Protein AF-A0A919YB13-F1 (afdb_monomer)

Sequence (71 aa):
MASFALLTKKIGQSIGGDLEYYREKLKNCKGRILEAMVGSGRVIIPLLESGLIVDGVDYSHEMLASCRKHC

Structure (mmCIF, N/CA/C/O backbone):
data_AF-A0A919YB13-F1
#
_entry.id   AF-A0A919YB13-F1
#
loop_
_atom_site.group_PDB
_atom_site.id
_atom_site.type_symbol
_atom_site.label_atom_id
_atom_site.label_alt_id
_atom_site.label_comp_id
_atom_site.label_asym_id
_atom_site.label_entity_id
_atom_site.label_seq_id
_atom_site.pdbx_PDB_ins_code
_atom_site.Cartn_x
_atom_site.Cartn_y
_atom_site.Cartn_z
_atom_site.occupancy
_atom_site.B_iso_or_equiv
_atom_site.auth_seq_id
_atom_site.auth_comp_id
_atom_site.auth_asym_id
_atom_site.auth_atom_id
_atom_site.pdbx_PDB_model_num
ATOM 1 N N . MET A 1 1 ? 18.977 -2.387 -20.134 1.00 41.25 1 MET A N 1
ATOM 2 C CA . MET A 1 1 ? 18.075 -1.236 -19.914 1.00 41.25 1 MET A CA 1
ATOM 3 C C . MET A 1 1 ? 17.962 -1.049 -18.412 1.00 41.25 1 MET A C 1
ATOM 5 O O . MET A 1 1 ? 17.629 -2.013 -17.737 1.00 41.25 1 MET A O 1
ATOM 9 N N . ALA A 1 2 ? 18.361 0.102 -17.871 1.00 40.22 2 ALA A N 1
ATOM 10 C CA . ALA A 1 2 ? 18.254 0.350 -16.436 1.00 40.22 2 ALA A CA 1
ATOM 11 C C . ALA A 1 2 ? 16.772 0.512 -16.075 1.00 40.22 2 ALA A C 1
ATOM 13 O O . ALA A 1 2 ? 16.093 1.374 -16.630 1.00 40.22 2 ALA A O 1
ATOM 14 N N . SER A 1 3 ? 16.273 -0.345 -15.188 1.00 49.38 3 SER A N 1
ATOM 15 C CA . SER A 1 3 ? 14.926 -0.224 -14.642 1.00 49.38 3 SER A CA 1
ATOM 16 C C . SER A 1 3 ? 14.849 1.054 -13.809 1.00 49.38 3 SER A C 1
ATOM 18 O O . SER A 1 3 ? 15.427 1.140 -12.725 1.00 49.38 3 SER A O 1
ATOM 20 N N . PHE A 1 4 ? 14.145 2.067 -14.315 1.00 52.31 4 PHE A N 1
ATOM 21 C CA . PHE A 1 4 ? 13.860 3.303 -13.576 1.00 52.31 4 PHE A CA 1
ATOM 22 C C . PHE A 1 4 ? 13.044 3.049 -12.288 1.00 52.31 4 PHE A C 1
ATOM 24 O O . PHE A 1 4 ? 12.966 3.929 -11.430 1.00 52.31 4 PHE A O 1
ATOM 31 N N . ALA A 1 5 ? 12.477 1.848 -12.117 1.00 51.84 5 ALA A N 1
ATOM 32 C CA . ALA A 1 5 ? 11.643 1.460 -10.980 1.00 51.84 5 ALA A CA 1
ATOM 33 C C . ALA A 1 5 ? 12.361 1.531 -9.622 1.00 51.84 5 ALA A C 1
ATOM 35 O O . ALA A 1 5 ? 11.736 1.832 -8.605 1.00 51.84 5 ALA A O 1
ATOM 36 N N . LEU A 1 6 ? 13.670 1.262 -9.590 1.00 52.19 6 LEU A N 1
ATOM 37 C CA . LEU A 1 6 ? 14.425 1.110 -8.340 1.00 52.19 6 LEU A CA 1
ATOM 38 C C . LEU A 1 6 ? 14.833 2.432 -7.677 1.00 52.19 6 LEU A C 1
ATOM 40 O O . LEU A 1 6 ? 15.268 2.420 -6.527 1.00 52.19 6 LEU A O 1
ATOM 44 N N . LEU A 1 7 ? 14.745 3.561 -8.384 1.00 57.81 7 LEU A N 1
ATOM 45 C CA . LEU A 1 7 ? 15.541 4.735 -8.022 1.00 57.81 7 LEU A CA 1
ATOM 46 C C . LEU A 1 7 ? 14.813 5.807 -7.210 1.00 57.81 7 LEU A C 1
ATOM 48 O O . LEU A 1 7 ? 15.477 6.692 -6.682 1.00 57.81 7 LEU A O 1
ATOM 52 N N . THR A 1 8 ? 13.481 5.781 -7.105 1.00 68.88 8 THR A N 1
ATOM 53 C CA . THR A 1 8 ? 12.782 6.998 -6.657 1.00 68.88 8 THR A CA 1
ATOM 54 C C . THR A 1 8 ? 12.343 6.992 -5.197 1.00 68.88 8 THR A C 1
ATOM 56 O O . THR A 1 8 ? 12.394 8.060 -4.590 1.00 68.88 8 THR A O 1
ATOM 59 N N . LYS A 1 9 ? 11.925 5.856 -4.608 1.00 81.69 9 LYS A N 1
ATOM 60 C CA . LYS A 1 9 ? 11.440 5.793 -3.211 1.00 81.69 9 LYS A CA 1
ATOM 61 C C . LYS A 1 9 ? 11.536 4.376 -2.623 1.00 81.69 9 LYS A C 1
ATOM 63 O O . LYS A 1 9 ? 11.148 3.418 -3.288 1.00 81.69 9 LYS A O 1
ATOM 68 N N . LYS A 1 10 ? 12.013 4.236 -1.380 1.00 90.31 10 LYS A N 1
ATOM 69 C CA . LYS A 1 10 ? 12.094 2.932 -0.683 1.00 90.31 10 LYS A CA 1
ATOM 70 C C . LYS A 1 10 ? 10.726 2.500 -0.153 1.00 90.31 10 LYS A C 1
ATOM 72 O O . LYS A 1 10 ? 9.907 3.354 0.175 1.00 90.31 10 LYS A O 1
ATOM 77 N N . ILE A 1 11 ? 10.502 1.193 -0.009 1.00 93.06 11 ILE A N 1
ATOM 78 C CA . ILE A 1 11 ? 9.315 0.657 0.677 1.00 93.06 11 ILE A CA 1
ATOM 79 C C . ILE A 1 11 ? 9.222 1.257 2.083 1.00 93.06 11 ILE A C 1
ATOM 81 O O . ILE A 1 11 ? 10.234 1.352 2.776 1.00 93.06 11 ILE A O 1
ATOM 85 N N . GLY A 1 12 ? 8.034 1.729 2.473 1.00 92.69 12 GLY A N 1
ATOM 86 C CA . GLY A 1 12 ? 7.824 2.340 3.788 1.00 92.69 12 GLY A CA 1
ATOM 87 C C . GLY A 1 12 ? 8.451 3.723 3.976 1.00 92.69 12 GLY A C 1
ATOM 88 O O . GLY A 1 12 ? 8.360 4.284 5.064 1.00 92.69 12 GLY A O 1
ATOM 89 N N . GLN A 1 13 ? 9.062 4.314 2.943 1.00 94.62 13 GLN A N 1
ATOM 90 C CA . GLN A 1 13 ? 9.541 5.689 3.028 1.00 94.62 13 GLN A CA 1
ATOM 91 C C . GLN A 1 13 ? 8.351 6.653 3.106 1.00 94.62 13 GLN A C 1
ATOM 93 O O . GLN A 1 13 ? 7.680 6.892 2.095 1.00 94.62 13 GLN A O 1
ATOM 98 N N . SER A 1 14 ? 8.128 7.219 4.295 1.00 95.00 14 SER A N 1
ATOM 99 C CA . SER A 1 14 ? 7.175 8.312 4.506 1.00 95.00 14 SER A CA 1
ATOM 100 C C . SER A 1 14 ? 7.707 9.598 3.877 1.00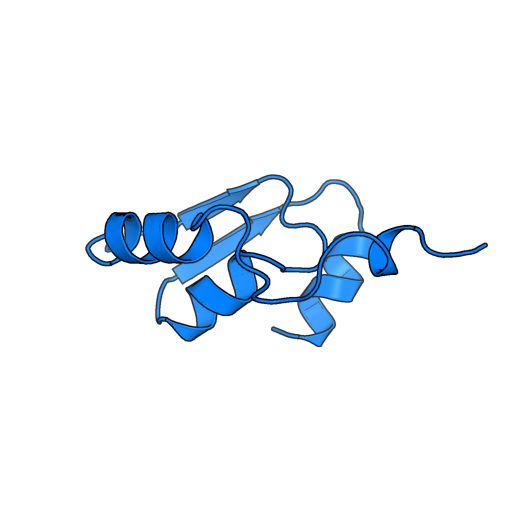 95.00 14 SER A C 1
ATOM 102 O O . SER A 1 14 ? 8.887 9.941 4.006 1.00 95.00 14 SER A O 1
ATOM 104 N N . ILE A 1 15 ? 6.837 10.297 3.155 1.00 94.00 15 ILE A N 1
ATOM 105 C CA . ILE A 1 15 ? 7.128 11.576 2.511 1.00 94.00 15 ILE A CA 1
ATOM 106 C C . ILE A 1 15 ? 6.130 12.585 3.052 1.00 94.00 15 ILE A C 1
ATOM 108 O O . ILE A 1 15 ? 4.944 12.524 2.743 1.00 94.00 15 ILE A O 1
ATOM 112 N N . GLY A 1 16 ? 6.613 13.505 3.886 1.00 95.56 16 GLY A N 1
ATOM 113 C CA . GLY A 1 16 ? 5.751 14.508 4.513 1.00 95.56 16 GLY A CA 1
ATOM 114 C C . GLY A 1 16 ? 4.663 13.921 5.423 1.00 95.56 16 GLY A C 1
ATOM 115 O O . GLY A 1 16 ? 3.657 14.587 5.638 1.00 95.56 16 GLY A O 1
ATOM 116 N N . GLY A 1 17 ? 4.840 12.699 5.943 1.00 96.50 17 GLY A N 1
ATOM 117 C CA . GLY A 1 17 ? 3.873 12.053 6.839 1.00 96.50 17 GLY A CA 1
ATOM 118 C C . GLY A 1 17 ? 2.731 11.314 6.132 1.00 96.50 17 GLY A C 1
ATOM 119 O O . GLY A 1 17 ? 1.694 11.052 6.744 1.00 96.50 17 GLY A O 1
ATOM 120 N N . ASP A 1 18 ? 2.866 11.024 4.835 1.00 96.12 18 ASP A N 1
ATOM 121 C CA . ASP A 1 18 ? 1.793 10.431 4.034 1.00 96.12 18 ASP A CA 1
ATOM 122 C C . ASP A 1 18 ? 1.381 9.027 4.509 1.00 96.12 18 ASP A C 1
ATOM 124 O O . ASP A 1 18 ? 0.189 8.731 4.589 1.00 96.12 18 ASP A O 1
ATOM 128 N N . LEU A 1 19 ? 2.333 8.171 4.887 1.00 96.31 19 LEU A N 1
ATOM 129 C CA . LEU A 1 19 ? 2.031 6.823 5.383 1.00 96.31 19 LEU A CA 1
ATOM 130 C C . LEU A 1 19 ? 1.264 6.846 6.707 1.00 96.31 19 LEU A C 1
ATOM 132 O O . LEU A 1 19 ? 0.308 6.08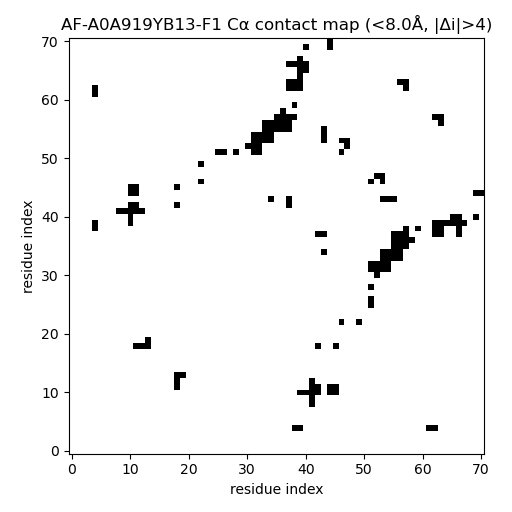9 6.884 1.00 96.31 19 LEU A O 1
ATOM 136 N N . GLU A 1 20 ? 1.667 7.714 7.630 1.00 97.00 20 GLU A N 1
ATOM 137 C CA . GLU A 1 20 ? 0.996 7.917 8.911 1.00 97.00 20 GLU A CA 1
ATOM 138 C C . GLU A 1 20 ? -0.435 8.412 8.691 1.00 97.00 20 GLU A C 1
ATOM 140 O O . GLU A 1 20 ? -1.377 7.878 9.281 1.00 97.00 20 GLU A O 1
ATOM 145 N N . TYR A 1 21 ? -0.605 9.378 7.784 1.00 97.44 21 TYR A N 1
ATOM 146 C CA . TYR A 1 21 ? -1.914 9.890 7.397 1.00 97.44 21 TYR A CA 1
ATOM 147 C C . TYR A 1 21 ? -2.825 8.783 6.851 1.00 97.44 21 TYR A C 1
ATOM 149 O O . TYR A 1 21 ? -3.960 8.642 7.315 1.00 97.44 21 T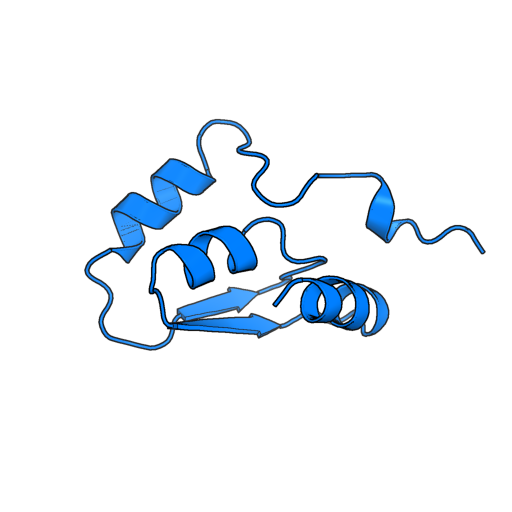YR A O 1
ATOM 157 N N . TYR A 1 22 ? -2.345 7.971 5.901 1.00 96.69 22 TYR A N 1
ATOM 158 C CA . TYR A 1 22 ? -3.156 6.902 5.315 1.00 96.69 22 TYR A CA 1
ATOM 159 C C . TYR A 1 22 ? -3.518 5.825 6.334 1.00 96.69 22 TYR A C 1
ATOM 161 O O . TYR A 1 22 ? -4.681 5.435 6.400 1.00 96.69 22 TYR A O 1
ATOM 169 N N . ARG A 1 23 ? -2.573 5.385 7.171 1.00 95.56 23 ARG A N 1
ATOM 170 C CA . ARG A 1 23 ? -2.850 4.401 8.231 1.00 95.56 23 ARG A CA 1
ATOM 171 C C . ARG A 1 23 ? -3.931 4.895 9.184 1.00 95.56 23 ARG A C 1
ATOM 173 O O . ARG A 1 23 ? -4.902 4.185 9.430 1.00 95.56 23 ARG A O 1
ATOM 180 N N . GLU A 1 24 ? -3.808 6.128 9.666 1.00 97.19 24 GLU A N 1
ATOM 181 C CA . GLU A 1 24 ? -4.783 6.707 10.591 1.00 97.19 24 GLU A CA 1
ATOM 182 C C . GLU A 1 24 ? -6.163 6.876 9.942 1.00 97.19 24 GLU A C 1
ATOM 184 O O . GLU A 1 24 ? -7.185 6.592 10.568 1.00 97.19 24 GLU A O 1
ATOM 189 N N . LYS A 1 25 ? -6.217 7.293 8.672 1.00 96.62 25 LYS A N 1
ATOM 190 C CA . LYS A 1 25 ? -7.484 7.440 7.942 1.00 96.62 25 LYS A CA 1
ATOM 191 C C . LYS A 1 25 ? -8.151 6.109 7.620 1.00 96.62 25 LYS A C 1
ATOM 193 O O . LYS A 1 25 ? -9.378 6.033 7.646 1.00 96.62 25 LYS A O 1
ATOM 198 N N . LEU A 1 26 ? -7.367 5.079 7.316 1.00 96.50 26 LEU A N 1
ATOM 199 C CA . LEU A 1 26 ? -7.872 3.796 6.833 1.00 96.50 26 LEU A CA 1
ATOM 200 C C . LEU A 1 26 ? -8.103 2.771 7.948 1.00 96.50 26 LEU A C 1
ATOM 202 O O . LEU A 1 26 ? -8.802 1.797 7.696 1.00 96.50 26 LEU A O 1
ATOM 206 N N . LYS A 1 27 ? -7.614 2.989 9.178 1.00 93.94 27 LYS A N 1
ATOM 207 C CA . LYS A 1 27 ? -7.700 2.008 10.284 1.00 93.94 27 LYS A CA 1
ATOM 208 C C . LYS A 1 27 ? -9.103 1.469 10.593 1.00 93.94 27 LYS A C 1
ATOM 210 O O . LYS A 1 27 ? -9.235 0.365 11.102 1.00 93.94 27 LYS A O 1
ATOM 215 N N . ASN A 1 28 ? -10.149 2.246 10.304 1.00 94.31 28 ASN A N 1
ATOM 216 C CA . ASN A 1 28 ? -11.547 1.862 10.538 1.00 94.31 28 ASN A CA 1
ATOM 217 C C . ASN A 1 28 ? -12.258 1.363 9.266 1.00 94.31 28 ASN A C 1
ATOM 219 O O . ASN A 1 28 ? -13.450 1.050 9.310 1.00 94.31 28 ASN A O 1
ATOM 223 N N . CYS A 1 29 ? -11.564 1.315 8.126 1.00 95.06 29 CYS A N 1
ATOM 224 C CA . CYS A 1 29 ? -12.109 0.805 6.877 1.00 95.06 29 CYS A CA 1
ATOM 225 C C . CYS A 1 29 ? -12.255 -0.718 6.973 1.00 95.06 29 CYS A C 1
ATOM 227 O O . CYS A 1 29 ? -11.276 -1.434 7.161 1.00 95.06 29 CYS A O 1
ATOM 229 N N . LYS A 1 30 ? -13.490 -1.215 6.856 1.00 89.88 30 LYS A N 1
ATOM 230 C CA . LYS A 1 30 ? -13.798 -2.656 6.925 1.00 89.88 30 LYS A CA 1
ATOM 231 C C . LYS A 1 30 ? -13.887 -3.331 5.553 1.00 89.88 30 LYS A C 1
ATOM 233 O O . LYS A 1 30 ? -14.081 -4.540 5.479 1.00 89.88 30 LYS A O 1
ATOM 238 N N . GLY A 1 31 ? -13.820 -2.544 4.480 1.00 93.44 31 GLY A N 1
ATOM 239 C CA . GLY A 1 31 ? -13.881 -3.019 3.101 1.00 93.44 31 GLY A CA 1
ATOM 240 C C . GLY A 1 31 ? -12.497 -3.143 2.468 1.00 93.44 31 GLY A C 1
ATOM 241 O O . GLY A 1 31 ? -11.490 -2.766 3.063 1.00 93.44 31 GLY A O 1
ATOM 242 N N . ARG A 1 32 ? -12.468 -3.643 1.230 1.00 96.19 32 ARG A N 1
ATOM 243 C CA . ARG A 1 32 ? -11.254 -3.661 0.403 1.00 96.19 32 ARG A CA 1
ATOM 244 C C . ARG A 1 32 ? -10.901 -2.240 -0.033 1.00 96.19 32 ARG A C 1
ATOM 246 O O . ARG A 1 32 ? -11.786 -1.470 -0.404 1.00 96.19 32 ARG A O 1
ATOM 253 N N . ILE A 1 33 ? -9.617 -1.914 -0.005 1.00 97.75 33 ILE A N 1
ATOM 254 C CA . ILE A 1 33 ? -9.065 -0.626 -0.435 1.00 97.75 33 ILE A CA 1
ATOM 255 C C . ILE A 1 33 ? -8.347 -0.837 -1.767 1.00 97.75 33 ILE A C 1
ATOM 257 O O . ILE A 1 33 ? -7.684 -1.851 -1.947 1.00 97.75 33 ILE A O 1
ATOM 261 N N . LEU A 1 34 ? -8.456 0.115 -2.690 1.00 97.81 34 LEU A N 1
ATOM 262 C CA . LEU A 1 34 ? -7.708 0.101 -3.946 1.00 97.81 34 LEU A CA 1
ATOM 263 C C . LEU A 1 34 ? -6.604 1.162 -3.905 1.00 97.81 34 LEU A C 1
ATOM 265 O O . LEU A 1 34 ? -6.898 2.345 -3.740 1.00 97.81 34 LEU A O 1
ATOM 269 N N . GLU A 1 35 ? -5.357 0.752 -4.120 1.00 97.62 35 GLU A N 1
ATOM 270 C CA . GLU A 1 35 ? -4.243 1.650 -4.418 1.00 97.62 35 GLU A CA 1
ATOM 271 C C . GLU A 1 35 ? -4.014 1.704 -5.933 1.00 97.62 35 GLU A C 1
ATOM 273 O O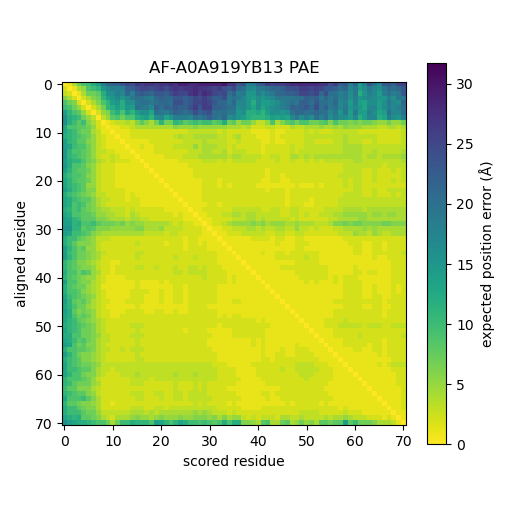 . GLU A 1 35 ? -3.543 0.749 -6.557 1.00 97.62 35 GLU A O 1
ATOM 278 N N . ALA A 1 36 ? -4.364 2.839 -6.536 1.00 97.31 36 ALA A N 1
ATOM 279 C CA . ALA A 1 36 ? -4.066 3.111 -7.935 1.00 97.31 36 ALA A CA 1
ATOM 280 C C . ALA A 1 36 ? -2.612 3.571 -8.100 1.00 97.31 36 ALA A C 1
ATOM 282 O O . ALA A 1 36 ? -2.121 4.366 -7.302 1.00 97.31 36 ALA A O 1
ATOM 283 N N . MET A 1 37 ? -1.958 3.115 -9.173 1.00 95.94 37 MET A N 1
ATOM 284 C CA . MET A 1 37 ? -0.540 3.380 -9.450 1.00 95.94 37 MET A CA 1
ATOM 285 C C . MET A 1 37 ? 0.366 2.903 -8.306 1.00 95.94 37 MET A C 1
ATOM 287 O O . MET A 1 37 ? 1.221 3.644 -7.816 1.00 95.94 37 MET A O 1
ATOM 291 N N . VAL A 1 38 ? 0.152 1.655 -7.871 1.00 96.69 38 VAL A N 1
ATOM 292 C CA . VAL A 1 38 ? 0.828 1.054 -6.707 1.00 96.69 38 VAL A CA 1
ATOM 293 C C . VAL A 1 38 ? 2.357 1.009 -6.842 1.00 96.69 38 VAL A C 1
ATOM 295 O O . VAL A 1 38 ? 3.098 0.918 -5.854 1.00 96.69 38 VAL A O 1
ATOM 298 N N . GLY A 1 39 ? 2.867 1.091 -8.073 1.00 95.19 39 GLY A N 1
ATOM 299 C CA . GLY A 1 39 ? 4.290 1.071 -8.341 1.00 95.19 39 GLY A CA 1
ATOM 300 C C . GLY A 1 39 ? 4.949 -0.184 -7.767 1.00 95.19 39 GLY A C 1
ATOM 301 O O . GLY A 1 39 ? 4.473 -1.301 -7.948 1.00 95.19 39 GLY A O 1
ATOM 302 N N . SER A 1 40 ? 6.077 0.003 -7.082 1.00 94.56 40 SER A N 1
ATOM 303 C CA . SER A 1 40 ? 6.879 -1.069 -6.481 1.00 94.56 40 SER A CA 1
ATOM 304 C C . SER A 1 40 ? 6.475 -1.364 -5.034 1.00 94.56 40 SER A C 1
ATOM 306 O O . SER A 1 40 ? 7.168 -2.116 -4.352 1.00 94.56 40 SER A O 1
ATOM 308 N N . GLY A 1 41 ? 5.363 -0.782 -4.574 1.00 95.69 41 GLY A N 1
ATOM 309 C CA . GLY A 1 41 ? 4.750 -1.094 -3.291 1.00 95.69 41 GLY A CA 1
ATOM 310 C C . GLY A 1 41 ? 5.147 -0.188 -2.128 1.00 95.69 41 GLY A C 1
ATOM 311 O O . GLY A 1 41 ? 5.049 -0.603 -0.976 1.00 95.69 41 GLY A O 1
ATOM 312 N N . ARG A 1 42 ? 5.585 1.055 -2.391 1.00 95.75 42 ARG A N 1
ATOM 313 C CA . ARG A 1 42 ? 5.996 1.985 -1.321 1.00 95.75 42 ARG A CA 1
ATOM 314 C C . ARG A 1 42 ? 4.947 2.129 -0.221 1.00 95.75 42 ARG A C 1
ATOM 316 O O . ARG A 1 42 ? 5.333 2.172 0.945 1.00 95.75 42 ARG A O 1
ATOM 323 N N . VAL A 1 43 ? 3.677 2.256 -0.611 1.00 96.62 43 VAL A N 1
ATOM 324 C CA . VAL A 1 43 ? 2.549 2.507 0.292 1.00 96.62 43 VAL A CA 1
ATOM 325 C C . VAL A 1 43 ? 1.786 1.215 0.581 1.00 96.62 43 VAL A C 1
ATOM 327 O O . VAL A 1 43 ? 1.577 0.920 1.756 1.00 96.62 43 VAL A O 1
ATOM 330 N N . ILE A 1 44 ? 1.459 0.409 -0.439 1.00 97.25 44 ILE A N 1
ATOM 331 C CA . ILE A 1 44 ? 0.644 -0.802 -0.249 1.00 97.25 44 ILE A CA 1
ATOM 332 C C . ILE A 1 44 ? 1.229 -1.770 0.774 1.00 97.25 44 ILE A C 1
ATOM 334 O O . ILE A 1 44 ? 0.485 -2.293 1.593 1.00 97.25 44 ILE A O 1
ATOM 338 N N . ILE A 1 45 ? 2.550 -1.980 0.780 1.00 96.94 45 ILE A N 1
ATOM 339 C CA . ILE A 1 45 ? 3.198 -2.949 1.671 1.00 96.94 45 ILE A CA 1
ATOM 340 C C . ILE A 1 45 ? 3.024 -2.515 3.137 1.00 96.94 45 ILE A C 1
ATOM 342 O O . ILE A 1 45 ? 2.429 -3.273 3.900 1.00 96.94 45 ILE A O 1
ATOM 346 N N . PRO A 1 46 ? 3.387 -1.276 3.5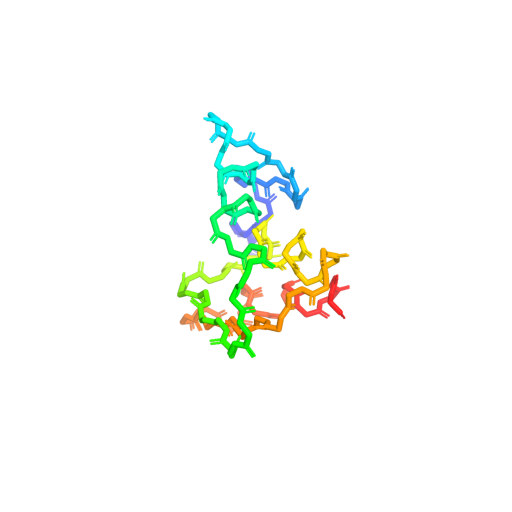32 1.00 96.50 46 PRO A N 1
ATOM 347 C CA . PRO A 1 46 ? 3.083 -0.748 4.863 1.00 96.50 46 PRO A CA 1
ATOM 348 C C . PRO A 1 46 ? 1.610 -0.797 5.288 1.00 96.50 46 PRO A C 1
ATOM 350 O O . PRO A 1 46 ? 1.340 -0.823 6.494 1.00 96.50 46 PRO A O 1
ATOM 353 N N . LEU A 1 47 ? 0.666 -0.713 4.341 1.00 96.75 47 LEU A N 1
ATOM 354 C CA . LEU A 1 47 ? -0.770 -0.805 4.621 1.00 96.75 47 LEU A CA 1
ATOM 355 C C . LEU A 1 47 ? -1.208 -2.263 4.819 1.00 96.75 47 LEU A C 1
ATOM 357 O O . LEU A 1 47 ? -1.904 -2.550 5.794 1.00 96.75 47 LEU A O 1
ATOM 361 N N . LEU A 1 48 ? -0.747 -3.184 3.970 1.00 96.12 48 LEU A N 1
ATOM 362 C CA . LEU A 1 48 ? -0.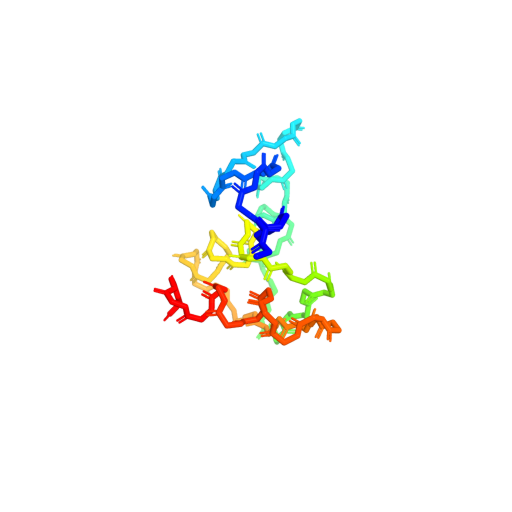956 -4.627 4.125 1.00 96.12 48 LEU A CA 1
ATOM 363 C C . LEU A 1 48 ? -0.394 -5.125 5.463 1.00 96.12 48 LEU A C 1
ATOM 365 O O . LEU A 1 48 ? -1.097 -5.793 6.216 1.00 96.12 48 LEU A O 1
ATOM 369 N N . GLU A 1 49 ? 0.828 -4.717 5.817 1.00 95.38 49 GLU A N 1
ATOM 370 C CA . GLU A 1 49 ? 1.463 -5.034 7.106 1.00 95.38 49 GLU A CA 1
ATOM 371 C C . GLU A 1 49 ? 0.671 -4.502 8.311 1.00 95.38 49 GLU A C 1
ATOM 373 O O . GLU A 1 49 ? 0.755 -5.055 9.405 1.00 95.38 49 GLU A O 1
ATOM 378 N N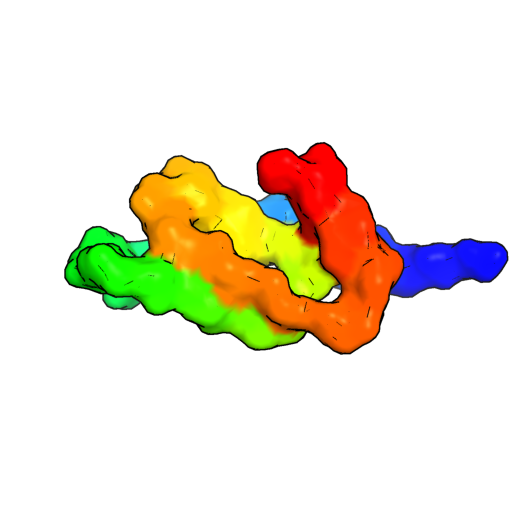 . SER A 1 50 ? -0.127 -3.444 8.123 1.00 94.50 50 SER A N 1
ATOM 379 C CA . SER A 1 50 ? -1.005 -2.898 9.167 1.00 94.50 50 SER A CA 1
ATOM 380 C C . SER A 1 50 ? -2.346 -3.633 9.300 1.00 94.50 50 SER A C 1
ATOM 382 O O . SER A 1 50 ? -3.199 -3.217 10.082 1.00 94.50 50 SER A O 1
ATOM 384 N N . GLY A 1 51 ? -2.541 -4.726 8.554 1.00 94.00 51 GLY A N 1
ATOM 385 C CA . GLY A 1 51 ? -3.747 -5.554 8.596 1.00 94.00 51 GLY A CA 1
ATOM 386 C C . GLY A 1 51 ? -4.894 -5.043 7.721 1.00 94.00 51 GLY A C 1
ATOM 387 O O . GLY A 1 51 ? -6.007 -5.561 7.810 1.00 94.00 51 GLY A O 1
ATOM 388 N N . LEU A 1 52 ? -4.646 -4.037 6.879 1.00 95.69 52 LEU A N 1
ATOM 389 C CA . LEU A 1 52 ? -5.626 -3.554 5.910 1.00 95.69 52 LEU A CA 1
ATOM 390 C C . LEU A 1 52 ? -5.694 -4.499 4.707 1.00 95.69 52 LEU A C 1
ATOM 392 O O . LEU A 1 52 ? -4.682 -5.026 4.251 1.00 95.69 52 LEU A O 1
ATOM 396 N N . ILE A 1 53 ? -6.893 -4.666 4.151 1.00 96.06 53 ILE A N 1
ATOM 397 C CA . ILE A 1 53 ? -7.103 -5.448 2.930 1.00 96.06 53 ILE A CA 1
ATOM 398 C C . ILE A 1 53 ? -7.006 -4.492 1.742 1.00 96.06 53 ILE A C 1
ATOM 400 O O . ILE A 1 53 ? -7.942 -3.732 1.480 1.00 96.06 53 ILE A O 1
ATOM 404 N N . VAL A 1 54 ? -5.869 -4.513 1.047 1.00 97.19 54 VAL A N 1
ATOM 405 C CA . VAL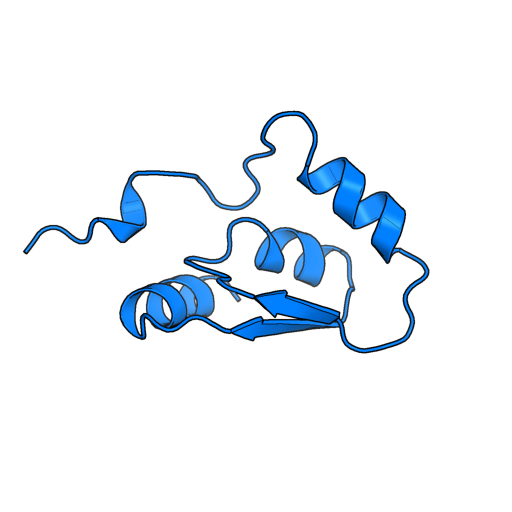 A 1 54 ? -5.565 -3.574 -0.040 1.00 97.19 54 VAL A CA 1
ATOM 406 C C . VAL A 1 54 ? -5.244 -4.323 -1.330 1.00 97.19 54 VAL A C 1
ATOM 408 O O . VAL A 1 54 ? -4.429 -5.240 -1.338 1.00 97.19 54 VAL A O 1
ATOM 411 N N . ASP A 1 55 ? -5.861 -3.903 -2.427 1.00 97.50 55 ASP A N 1
ATOM 412 C CA . ASP A 1 55 ? -5.535 -4.321 -3.785 1.00 97.50 55 ASP A CA 1
ATOM 413 C C . ASP A 1 55 ? -4.755 -3.211 -4.489 1.00 97.50 55 ASP A C 1
ATOM 415 O O . ASP A 1 55 ? -5.110 -2.037 -4.398 1.00 97.50 55 ASP A O 1
ATOM 419 N N . GLY A 1 56 ? -3.700 -3.575 -5.214 1.00 97.00 56 GLY A N 1
ATOM 420 C CA . GLY A 1 56 ? -2.881 -2.634 -5.975 1.00 97.00 56 GLY A CA 1
ATOM 421 C C . GLY A 1 56 ? -3.062 -2.813 -7.475 1.00 97.00 56 GLY A C 1
ATOM 422 O O . GLY A 1 56 ? -3.035 -3.940 -7.973 1.00 97.00 56 GLY A O 1
ATOM 423 N N . VAL A 1 57 ? -3.187 -1.707 -8.208 1.00 98.12 57 VAL A N 1
ATOM 424 C CA . VAL A 1 57 ? -3.168 -1.711 -9.678 1.00 98.12 57 VAL A CA 1
ATOM 425 C C . VAL A 1 57 ? -2.109 -0.758 -10.206 1.00 98.12 57 VAL A C 1
ATOM 427 O O . VAL A 1 57 ? -1.919 0.340 -9.690 1.00 98.12 57 VAL A O 1
ATOM 430 N N . ASP A 1 58 ? -1.422 -1.174 -11.262 1.00 97.56 58 ASP A N 1
ATOM 431 C CA . ASP A 1 58 ? -0.475 -0.346 -11.997 1.00 97.56 58 ASP A CA 1
ATOM 432 C C . ASP A 1 58 ? -0.505 -0.758 -13.468 1.00 97.56 58 ASP A C 1
ATOM 434 O O . ASP A 1 58 ? -0.730 -1.926 -13.791 1.00 97.56 58 ASP A O 1
ATOM 438 N N . TYR A 1 59 ? -0.278 0.200 -14.360 1.00 97.19 59 TYR A N 1
ATOM 439 C CA . TYR A 1 59 ? -0.161 -0.080 -15.786 1.00 97.19 59 TYR A CA 1
ATOM 440 C C . TYR A 1 59 ? 1.140 -0.836 -16.104 1.00 97.19 59 TYR A C 1
ATOM 442 O O . TYR A 1 59 ? 1.191 -1.650 -17.025 1.00 97.19 59 TYR A O 1
ATOM 450 N N . SER A 1 60 ? 2.207 -0.595 -15.337 1.00 95.44 60 SER A N 1
ATOM 451 C CA . SER A 1 60 ? 3.502 -1.225 -15.562 1.00 95.44 60 SER A CA 1
ATOM 452 C C . SER A 1 60 ? 3.567 -2.622 -14.952 1.00 95.44 60 SER A C 1
ATOM 454 O O . SER A 1 60 ? 3.677 -2.807 -13.737 1.00 95.44 60 SER A O 1
ATOM 456 N N . HIS A 1 61 ? 3.613 -3.632 -15.821 1.00 95.50 61 HIS A N 1
ATOM 457 C CA . HIS A 1 61 ? 3.858 -5.015 -15.412 1.00 95.50 61 HIS A CA 1
ATOM 458 C C . HIS A 1 61 ? 5.177 -5.192 -14.648 1.00 95.50 61 HIS A C 1
ATOM 460 O O . HIS A 1 61 ? 5.248 -6.030 -13.749 1.00 95.50 61 HIS A O 1
ATOM 466 N N . GLU A 1 62 ? 6.205 -4.406 -14.977 1.00 94.06 62 GLU A N 1
ATOM 467 C CA . GLU A 1 62 ? 7.500 -4.440 -14.293 1.00 94.06 62 GLU A CA 1
ATOM 468 C C . GLU A 1 62 ? 7.385 -3.934 -12.850 1.00 94.06 62 GLU A C 1
ATOM 470 O O . G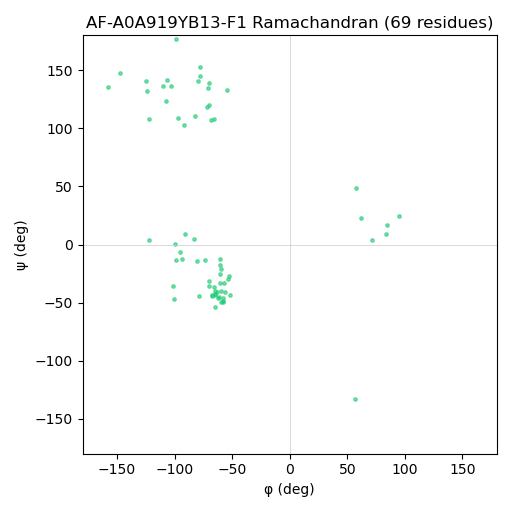LU A 1 62 ? 7.887 -4.580 -11.928 1.00 94.06 62 GLU A O 1
ATOM 475 N N . MET A 1 63 ? 6.661 -2.830 -12.637 1.00 93.56 63 MET A N 1
ATOM 476 C CA . MET A 1 63 ? 6.408 -2.297 -11.296 1.00 93.56 63 MET A CA 1
ATOM 477 C C . MET A 1 63 ? 5.620 -3.303 -10.457 1.00 93.56 63 MET A C 1
ATOM 479 O O . MET A 1 63 ? 6.036 -3.634 -9.347 1.00 93.56 63 MET A O 1
ATOM 483 N N . LEU A 1 64 ? 4.558 -3.888 -11.026 1.00 95.56 64 LEU A N 1
ATOM 484 C CA . LEU A 1 64 ? 3.784 -4.936 -10.360 1.00 95.56 64 LEU A CA 1
ATOM 485 C C . LEU A 1 64 ? 4.637 -6.166 -10.024 1.00 95.56 64 LEU A C 1
ATOM 487 O O . LEU A 1 64 ? 4.485 -6.752 -8.954 1.00 95.56 64 LEU A O 1
ATOM 491 N N . ALA A 1 65 ? 5.542 -6.573 -10.919 1.00 95.38 65 ALA A N 1
ATOM 492 C CA . ALA A 1 65 ? 6.466 -7.671 -10.654 1.00 95.38 65 ALA A CA 1
ATOM 493 C C . ALA A 1 65 ? 7.449 -7.331 -9.524 1.00 95.38 65 ALA A C 1
ATOM 495 O O . ALA A 1 65 ? 7.766 -8.205 -8.722 1.00 95.38 65 ALA A O 1
ATOM 496 N N . SER A 1 66 ? 7.906 -6.079 -9.430 1.00 92.81 66 SER A N 1
ATOM 497 C CA . SER A 1 66 ? 8.726 -5.606 -8.310 1.00 92.81 66 SER A CA 1
ATOM 498 C C . SER A 1 66 ? 7.946 -5.570 -6.995 1.00 92.81 66 SER A C 1
ATOM 500 O O . SER A 1 66 ? 8.475 -6.000 -5.973 1.00 92.81 66 SER A O 1
ATOM 502 N N . CYS A 1 67 ? 6.703 -5.084 -7.008 1.00 94.94 67 CYS A N 1
ATOM 503 C CA . CYS A 1 67 ? 5.839 -5.034 -5.829 1.00 94.94 67 CYS A CA 1
ATOM 504 C C . CYS A 1 67 ? 5.603 -6.442 -5.266 1.00 94.94 67 CYS A C 1
ATOM 506 O O . CYS A 1 67 ? 5.880 -6.692 -4.099 1.00 94.94 67 CYS A O 1
ATOM 508 N N . ARG A 1 68 ? 5.216 -7.396 -6.126 1.00 94.94 68 ARG A N 1
ATOM 509 C CA . ARG A 1 68 ? 4.940 -8.794 -5.741 1.00 94.94 68 ARG A CA 1
ATOM 510 C C . ARG A 1 68 ? 6.123 -9.547 -5.132 1.00 94.94 68 ARG A C 1
ATOM 512 O O . ARG A 1 68 ? 5.911 -10.583 -4.527 1.00 94.94 68 ARG A O 1
ATOM 519 N N . LYS A 1 69 ? 7.361 -9.077 -5.299 1.00 93.94 69 LYS A N 1
ATOM 520 C CA . LYS A 1 69 ? 8.528 -9.693 -4.639 1.00 93.94 69 LYS A CA 1
ATOM 521 C C . LYS A 1 69 ? 8.598 -9.391 -3.139 1.00 93.94 69 LYS A C 1
ATOM 523 O O . LYS A 1 69 ? 9.402 -10.008 -2.451 1.00 93.94 69 LYS A O 1
ATOM 528 N N . HIS A 1 70 ? 7.811 -8.429 -2.667 1.00 88.19 70 HIS A N 1
ATOM 529 C CA . HIS A 1 70 ? 7.829 -7.930 -1.295 1.00 88.19 70 HIS A CA 1
ATOM 530 C C . HIS A 1 70 ? 6.459 -8.062 -0.602 1.00 88.19 70 HIS A C 1
ATOM 532 O O . HIS A 1 70 ? 6.314 -7.580 0.519 1.00 88.19 70 HIS A O 1
ATOM 538 N N . CYS A 1 71 ? 5.470 -8.665 -1.273 1.00 80.06 71 CYS A N 1
ATOM 539 C CA . CYS A 1 71 ? 4.128 -8.944 -0.756 1.00 80.06 71 CYS A CA 1
ATOM 540 C C . CYS A 1 71 ? 3.926 -10.448 -0.569 1.00 80.06 71 CYS A C 1
ATOM 542 O O . CYS A 1 71 ? 4.539 -11.216 -1.345 1.00 80.06 71 CYS A O 1
#

Foldseek 3Di:
DDDPLPPDDDACDDDPCVLVVCCVVCVPPPDEAEDEQCFLNNRVLSCVVSVHHYDYDHPDPVRVVNNVVRD

pLDDT: mean 90.12, std 14.29, range [40.22, 98.12]

Organism: NCBI:txid116718

InterPro domains:
  IPR029063 S-adenosyl-L-methionine-dependent methyltransferase superfamily [G3DSA:3.40.50.150] (17-71)
  IPR029063 S-adenosyl-L-methionine-dependent methyltransferase superfamily [SSF53335] (20-70)

Mean predicted aligned error: 4.54 Å

Nearest PDB structures (foldseek):
  7zkg-assembly1_A  TM=7.614E-01  e=6.489E-03  Streptomyces griseofuscus
  3g2o-assembly1_B  TM=7.587E-01  e=7.960E-03  Amycolatopsis orientalis
  3g2q-assembly1_B  TM=7.694E-01  e=9.764E-03  Amycolatopsis orientalis
  5e72-assembly1_A  TM=7.468E-01  e=3.107E-02  Thermococcus kodakarensis KOD1
  5hfj-assembly4_G  TM=6.577E-01  e=1.705E-01  Helicobacter pylori 26695

Solvent-accessible surface area (backbone atoms only — not comparable to full-atom values): 4420 Å² total; per-residue (Å²): 130,87,71,74,80,79,75,80,73,55,72,62,62,64,63,96,53,50,56,61,52,50,50,68,71,46,72,81,61,88,61,81,40,79,40,77,67,33,44,59,24,36,59,59,46,58,41,44,76,70,72,47,55,67,47,73,42,55,92,49,66,66,31,46,57,52,19,56,76,73,104

Radius of gyration: 12.25 Å; Cα contacts (8 Å, |Δi|>4): 87; chains: 1; bounding box: 32×24×30 Å

Secondary structure (DSSP, 8-state):
---GGGSS--TT--STTHHHHHHHHHTT--S-EEEET-TTSTTHHHHHTTT--EEEE-S-HHHHHHHTT--